Protein AF-A0A8J2PAQ2-F1 (afdb_monomer)

Radius of gyration: 26.0 Å; Cα contacts (8 Å, |Δi|>4): 24; chains: 1; bounding box: 50×31×92 Å

Structure (mmCIF, N/CA/C/O backbone):
data_AF-A0A8J2PAQ2-F1
#
_entry.id   AF-A0A8J2PAQ2-F1
#
loop_
_atom_site.group_PDB
_atom_site.id
_atom_site.type_symbol
_atom_site.label_atom_id
_atom_site.label_alt_id
_atom_site.label_comp_id
_atom_site.label_asym_id
_atom_site.label_entity_id
_atom_site.label_seq_id
_atom_site.pdbx_PDB_ins_code
_atom_site.Cartn_x
_atom_site.Cartn_y
_atom_site.Cartn_z
_atom_site.occupancy
_atom_site.B_iso_or_equiv
_atom_site.auth_seq_id
_atom_site.auth_comp_id
_atom_site.auth_asym_id
_atom_site.auth_atom_id
_atom_site.pdbx_PDB_model_num
ATOM 1 N N . MET A 1 1 ? -7.522 12.247 71.417 1.00 37.88 1 MET A N 1
ATOM 2 C CA . MET A 1 1 ? -6.936 12.864 70.200 1.00 37.88 1 MET A CA 1
ATOM 3 C C . MET A 1 1 ? -7.407 12.032 69.008 1.00 37.88 1 MET A C 1
ATOM 5 O O . MET A 1 1 ? -7.083 10.860 68.995 1.00 37.88 1 MET A O 1
ATOM 9 N N . ARG A 1 2 ? -8.407 12.426 68.189 1.00 36.56 2 ARG A N 1
ATOM 10 C CA . ARG A 1 2 ? -8.340 13.355 67.020 1.00 36.56 2 ARG A CA 1
ATOM 11 C C . ARG A 1 2 ? -7.020 13.155 66.245 1.00 36.56 2 ARG A C 1
ATOM 13 O O . ARG A 1 2 ? -5.995 13.418 66.848 1.00 36.56 2 ARG A O 1
ATOM 20 N N . LEU A 1 3 ? -6.927 12.714 64.984 1.00 43.69 3 LEU A N 1
ATOM 21 C CA . LEU A 1 3 ? -7.810 12.758 63.803 1.00 43.69 3 LEU A CA 1
ATOM 22 C C . LEU A 1 3 ? -7.397 11.642 62.785 1.00 43.69 3 LEU A C 1
ATOM 24 O O . LEU A 1 3 ? -6.289 11.119 62.897 1.00 43.69 3 LEU A O 1
ATOM 28 N N . PRO A 1 4 ? -8.225 11.327 61.765 1.00 51.06 4 PRO A N 1
ATOM 29 C CA . PRO A 1 4 ? -7.986 10.330 60.718 1.00 51.06 4 PRO A CA 1
ATOM 30 C C . PRO A 1 4 ? -7.357 10.947 59.452 1.00 51.06 4 PRO A C 1
ATOM 32 O O . PRO A 1 4 ? -7.765 12.025 59.013 1.00 51.06 4 PRO A O 1
ATOM 35 N N . LEU A 1 5 ? -6.416 10.253 58.805 1.00 43.28 5 LEU A N 1
ATOM 36 C CA . LEU A 1 5 ? -5.912 10.648 57.485 1.00 43.28 5 LEU A CA 1
ATOM 37 C C . LEU A 1 5 ? -6.702 9.933 56.386 1.00 43.28 5 LEU A C 1
ATOM 39 O O . LEU A 1 5 ? -6.489 8.763 56.080 1.00 43.28 5 LEU A O 1
ATOM 43 N N . LYS A 1 6 ? -7.633 10.690 55.795 1.00 45.19 6 LYS A N 1
ATOM 44 C CA . LYS A 1 6 ? -8.234 10.428 54.485 1.00 45.19 6 LYS A CA 1
ATOM 45 C C . LYS A 1 6 ? -7.123 10.144 53.467 1.00 45.19 6 LYS A C 1
ATOM 47 O O . LYS A 1 6 ? -6.436 11.069 53.049 1.00 45.19 6 LYS A O 1
ATOM 52 N N . LEU A 1 7 ? -7.014 8.901 53.000 1.00 49.28 7 LEU A N 1
ATOM 53 C CA . LEU A 1 7 ? -6.319 8.567 51.751 1.00 49.28 7 LEU A CA 1
ATOM 54 C C . LEU A 1 7 ? -7.326 8.492 50.586 1.00 49.28 7 LEU A C 1
ATOM 56 O O . LEU A 1 7 ? -7.331 7.569 49.782 1.00 49.28 7 LEU A O 1
ATOM 60 N N . GLY A 1 8 ? -8.228 9.472 50.530 1.00 48.56 8 GLY A N 1
ATOM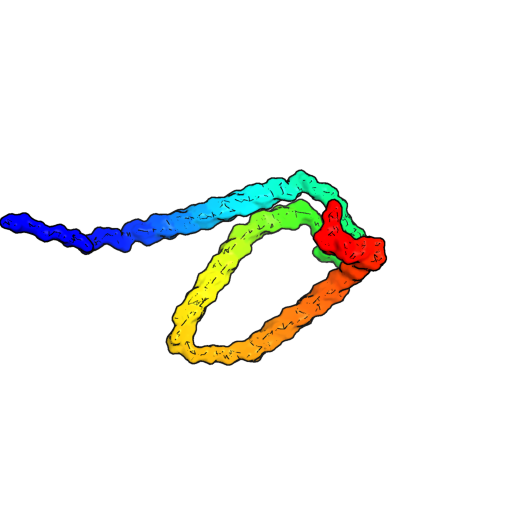 61 C CA . GLY A 1 8 ? -9.010 9.787 49.341 1.00 48.56 8 GLY A CA 1
ATOM 62 C C . GLY A 1 8 ? -8.366 10.988 48.657 1.00 48.56 8 GLY A C 1
ATOM 63 O O . GLY A 1 8 ? -8.113 11.986 49.328 1.00 48.56 8 GLY A O 1
ATOM 64 N N . ASN A 1 9 ? -8.141 10.882 47.345 1.00 45.88 9 ASN A N 1
ATOM 65 C CA . ASN A 1 9 ? -7.646 11.916 46.418 1.00 45.88 9 ASN A CA 1
ATOM 66 C C . ASN A 1 9 ? -6.127 11.969 46.184 1.00 45.88 9 ASN A C 1
ATOM 68 O O . ASN A 1 9 ? -5.462 12.945 46.519 1.00 45.88 9 ASN A O 1
ATOM 72 N N . LYS A 1 10 ? -5.584 10.977 45.466 1.00 43.84 10 LYS A N 1
ATOM 73 C CA . LYS A 1 10 ? -4.362 11.196 44.664 1.00 43.84 10 LYS A CA 1
ATOM 74 C C . LYS A 1 10 ? -4.334 10.437 43.328 1.00 43.84 10 LYS A C 1
ATOM 76 O O . LYS A 1 10 ? -3.275 10.039 42.864 1.00 43.84 10 LYS A O 1
ATOM 81 N N . LEU A 1 11 ? -5.498 10.265 42.693 1.00 48.91 11 LEU A N 1
ATOM 82 C CA . LEU A 1 11 ? -5.642 9.628 41.370 1.00 48.91 11 LEU A CA 1
ATOM 83 C C . LEU A 1 11 ? -6.135 10.589 40.269 1.00 48.91 11 LEU A C 1
ATOM 85 O O . LEU A 1 11 ? -6.528 10.143 39.202 1.00 48.91 11 LEU A O 1
ATOM 89 N N . HIS A 1 12 ? -6.091 11.907 40.497 1.00 44.69 12 HIS A N 1
ATOM 90 C CA . HIS A 1 12 ? -6.526 12.913 39.511 1.00 44.69 12 HIS A CA 1
ATOM 91 C C . HIS A 1 12 ? -5.362 13.695 38.858 1.00 44.69 12 HIS A C 1
ATOM 93 O O . HIS A 1 12 ? -5.591 14.623 38.094 1.00 44.69 12 HIS A O 1
ATOM 99 N N . GLY A 1 13 ? -4.103 13.342 39.160 1.00 45.28 13 GLY A N 1
ATOM 100 C CA . GLY A 1 13 ? -2.907 14.030 38.636 1.00 45.28 13 GLY A CA 1
ATOM 101 C C . GLY A 1 13 ? -2.012 13.185 37.723 1.00 45.28 13 GLY A C 1
ATOM 102 O O . GLY A 1 13 ? -1.156 13.722 37.030 1.00 45.28 13 GLY A O 1
ATOM 103 N N . THR A 1 14 ? -2.199 11.864 37.698 1.00 45.66 14 THR A N 1
ATOM 104 C CA . THR A 1 14 ? -1.292 10.927 37.012 1.00 45.66 14 THR A CA 1
ATOM 105 C C . THR A 1 14 ? -1.657 10.700 35.544 1.00 45.66 14 THR A C 1
ATOM 107 O O . THR A 1 14 ? -0.784 10.375 34.744 1.00 45.66 14 THR A O 1
ATOM 110 N N . GLY A 1 15 ? -2.921 10.926 35.164 1.00 47.44 15 GLY A N 1
ATOM 111 C CA . GLY A 1 15 ? -3.386 10.777 33.780 1.00 47.44 15 GLY A CA 1
ATOM 112 C C . GLY A 1 15 ? -2.749 11.789 32.825 1.00 47.44 15 GLY A C 1
ATOM 113 O O . GLY A 1 15 ? -2.345 11.421 31.731 1.00 47.44 15 GLY A O 1
ATOM 114 N N . HIS A 1 16 ? -2.559 13.034 33.271 1.00 50.12 16 HIS A N 1
ATOM 115 C CA . HIS A 1 16 ? -1.954 14.085 32.450 1.00 50.12 16 HIS A CA 1
ATOM 116 C C . HIS A 1 16 ? -0.444 13.856 32.235 1.00 50.12 16 HIS A C 1
ATOM 118 O O . HIS A 1 16 ? 0.089 14.129 31.171 1.00 50.12 16 HIS A O 1
ATOM 124 N N . ILE A 1 17 ? 0.275 13.279 33.201 1.00 53.44 17 ILE A N 1
ATOM 125 C CA . ILE A 1 17 ? 1.713 12.986 33.041 1.00 53.44 17 ILE A CA 1
ATOM 126 C C . ILE A 1 17 ? 1.929 11.804 32.078 1.00 53.44 17 ILE A C 1
ATOM 128 O O . ILE A 1 17 ? 2.852 11.826 31.265 1.00 53.44 17 ILE A O 1
ATOM 132 N N . LEU A 1 18 ? 1.042 10.802 32.113 1.00 48.59 18 LEU A N 1
ATOM 133 C CA . LEU A 1 18 ? 1.054 9.670 31.180 1.00 48.59 18 LEU A CA 1
ATOM 134 C C . LEU A 1 18 ? 0.725 10.093 29.741 1.00 48.59 18 LEU A C 1
ATOM 136 O O . LEU A 1 18 ? 1.389 9.630 28.815 1.00 48.59 18 LEU A O 1
ATOM 140 N N . THR A 1 19 ? -0.220 11.018 29.538 1.00 52.66 19 THR A N 1
ATOM 141 C CA . THR A 1 19 ? -0.511 11.553 28.196 1.00 52.66 19 THR A CA 1
ATOM 142 C C . THR A 1 19 ? 0.656 12.375 27.648 1.00 52.66 19 THR A C 1
ATOM 144 O O . THR A 1 19 ? 1.026 12.201 26.491 1.00 52.66 19 THR A O 1
ATOM 147 N N . TRP A 1 20 ? 1.320 13.189 28.479 1.00 38.66 20 TRP A N 1
ATOM 148 C CA . TRP A 1 20 ? 2.531 13.922 28.078 1.00 38.66 20 TRP A CA 1
ATOM 149 C C . TRP A 1 20 ? 3.725 13.002 27.790 1.00 38.66 20 TRP A C 1
ATOM 151 O O . TRP A 1 20 ? 4.540 13.304 26.917 1.00 38.66 20 TRP A O 1
ATOM 161 N N . SER A 1 21 ? 3.834 11.872 28.491 1.00 51.31 21 SER A N 1
ATOM 162 C CA . SER A 1 21 ? 4.884 10.880 28.253 1.00 51.31 21 SER A CA 1
ATOM 163 C C . SER A 1 21 ? 4.676 10.148 26.926 1.00 51.31 21 SER A C 1
ATOM 165 O O . SER A 1 21 ? 5.618 10.042 26.147 1.00 51.31 21 SER A O 1
ATOM 167 N N . LEU A 1 22 ? 3.442 9.744 26.607 1.00 52.50 22 LEU A N 1
ATOM 168 C CA . LEU A 1 22 ? 3.120 9.079 25.340 1.00 52.50 22 LEU A CA 1
ATOM 169 C C . LEU A 1 22 ? 3.256 10.019 24.132 1.00 52.50 22 LEU A C 1
ATOM 171 O O . LEU A 1 22 ? 3.799 9.609 23.106 1.00 52.50 22 LEU A O 1
ATOM 175 N N . GLN A 1 23 ? 2.858 11.290 24.263 1.00 58.00 23 GLN A N 1
ATOM 176 C CA . GLN A 1 23 ? 3.050 12.285 23.202 1.00 58.00 23 GLN A CA 1
ATOM 177 C C . GLN A 1 23 ? 4.542 12.550 22.949 1.00 58.00 23 GLN A C 1
ATOM 179 O O . GLN A 1 23 ? 4.978 12.559 21.802 1.00 58.00 23 GLN A O 1
ATOM 184 N N . ASN A 1 24 ? 5.352 12.703 24.003 1.00 55.38 24 ASN A N 1
ATOM 185 C CA . ASN A 1 24 ? 6.800 12.896 23.865 1.00 55.38 24 ASN A CA 1
ATOM 186 C C . ASN A 1 24 ? 7.518 11.650 23.333 1.00 55.38 24 ASN A C 1
ATOM 188 O O . ASN A 1 24 ? 8.457 11.782 22.548 1.00 55.38 24 ASN A O 1
ATOM 192 N N . LEU A 1 25 ? 7.072 10.446 23.702 1.00 59.50 25 LEU A N 1
ATOM 193 C CA . LEU A 1 25 ? 7.597 9.201 23.141 1.00 59.50 25 LEU A CA 1
ATOM 194 C C . LEU A 1 25 ? 7.300 9.120 21.636 1.00 59.50 25 LEU A C 1
ATOM 196 O O . LEU A 1 25 ? 8.170 8.754 20.852 1.00 59.50 25 LEU A O 1
ATOM 200 N N . PHE A 1 26 ? 6.104 9.548 21.221 1.00 61.44 26 PHE A N 1
ATOM 201 C CA . PHE A 1 26 ? 5.729 9.621 19.812 1.00 61.44 26 PHE A CA 1
ATOM 202 C C . PHE A 1 26 ? 6.550 10.672 19.051 1.00 61.44 26 PHE A C 1
ATOM 204 O O . PHE A 1 26 ? 7.131 10.356 18.017 1.00 61.44 26 PHE A O 1
ATOM 211 N N . TYR A 1 27 ? 6.698 11.888 19.591 1.00 59.00 27 TYR A N 1
ATOM 212 C CA . TYR A 1 27 ? 7.511 12.947 18.978 1.00 59.00 27 TYR A CA 1
ATOM 213 C C . TYR A 1 27 ? 9.002 12.586 18.879 1.00 59.00 27 TYR A C 1
ATOM 215 O O . TYR A 1 27 ? 9.657 12.917 17.891 1.00 59.00 27 TYR A O 1
ATOM 223 N N . THR A 1 28 ? 9.559 11.893 19.874 1.00 64.81 28 THR A N 1
ATOM 224 C CA . THR A 1 28 ? 10.971 11.467 19.867 1.00 64.81 28 THR A CA 1
ATOM 225 C C . THR A 1 28 ? 11.211 10.249 18.975 1.00 64.81 28 THR A C 1
ATOM 227 O O . THR A 1 28 ? 12.231 10.206 18.282 1.00 64.81 28 THR A O 1
ATOM 230 N N . CYS A 1 29 ? 10.261 9.310 18.910 1.00 59.28 29 CYS A N 1
ATOM 231 C CA . CYS A 1 29 ? 10.269 8.205 17.948 1.00 59.28 29 CYS A CA 1
ATOM 232 C C . CYS A 1 29 ? 10.177 8.738 16.509 1.00 59.28 29 CYS A C 1
ATOM 234 O O . CYS A 1 29 ? 11.025 8.421 15.677 1.00 59.28 29 CYS A O 1
ATOM 236 N N . PHE A 1 30 ? 9.244 9.658 16.253 1.00 63.47 30 PHE A N 1
ATOM 237 C CA . PHE A 1 30 ? 9.079 10.341 14.969 1.00 63.47 30 PHE A CA 1
ATOM 238 C C . PHE A 1 30 ? 10.350 11.092 14.532 1.00 63.47 30 PHE A C 1
ATOM 240 O O . PHE A 1 30 ? 10.816 10.966 13.397 1.00 63.47 30 PHE A O 1
ATOM 247 N N . ARG A 1 31 ? 10.984 11.820 15.460 1.00 60.59 31 ARG A N 1
ATOM 248 C CA . ARG A 1 31 ? 12.259 12.513 15.212 1.00 60.59 31 ARG A CA 1
ATOM 249 C C . ARG A 1 31 ? 13.429 11.554 14.955 1.00 60.59 31 ARG A C 1
ATOM 251 O O . ARG A 1 31 ? 14.391 11.926 14.289 1.00 60.59 31 ARG A O 1
ATOM 258 N N . SER A 1 32 ? 13.378 10.340 15.496 1.00 56.88 32 SER A N 1
ATOM 259 C CA . SER A 1 32 ? 14.420 9.326 15.294 1.00 56.88 32 SER A CA 1
ATOM 260 C C . SER A 1 32 ? 14.296 8.656 13.923 1.00 56.88 32 SER A C 1
ATOM 262 O O . SER A 1 32 ? 15.305 8.481 13.247 1.00 56.88 32 SER A O 1
ATOM 264 N N . VAL A 1 33 ? 13.067 8.383 13.471 1.00 59.81 33 VAL A N 1
ATOM 265 C CA . VAL A 1 33 ? 12.784 7.841 12.128 1.00 59.81 33 VAL A CA 1
ATOM 266 C C . VAL A 1 33 ? 13.167 8.841 11.030 1.00 59.81 33 VAL A C 1
ATOM 268 O O . VAL A 1 33 ? 13.851 8.476 10.079 1.00 59.81 33 VAL A O 1
ATOM 271 N N . THR A 1 34 ? 12.832 10.123 11.197 1.00 57.44 34 THR A N 1
ATOM 272 C CA . THR A 1 34 ? 13.213 11.182 10.238 1.00 57.44 34 THR A CA 1
ATOM 273 C C . THR A 1 34 ? 14.726 11.430 10.190 1.00 57.44 34 THR A C 1
ATOM 275 O O . THR A 1 34 ? 15.287 11.660 9.121 1.00 57.44 34 THR A O 1
ATOM 278 N N . LYS A 1 35 ? 15.437 11.309 11.322 1.00 53.34 35 LYS A N 1
ATOM 279 C CA . LYS A 1 35 ? 16.912 11.347 11.337 1.00 53.34 35 LYS A CA 1
ATOM 280 C C . LYS A 1 35 ? 17.551 10.160 10.606 1.00 53.34 35 LYS A C 1
ATOM 282 O O . LYS A 1 35 ? 18.601 10.339 9.991 1.00 53.34 35 LYS A O 1
ATOM 287 N N . MET A 1 36 ? 16.940 8.975 10.667 1.00 43.94 36 MET A N 1
ATOM 288 C CA . MET A 1 36 ? 17.408 7.805 9.913 1.00 43.94 36 MET A CA 1
ATOM 289 C C . MET A 1 36 ? 17.188 7.989 8.406 1.00 43.94 36 MET A C 1
ATOM 291 O O . MET A 1 36 ? 18.129 7.766 7.648 1.00 43.94 36 MET A O 1
ATOM 295 N N . ALA A 1 37 ? 16.023 8.499 7.986 1.00 49.97 37 ALA A N 1
ATOM 296 C CA . ALA A 1 37 ? 15.727 8.804 6.581 1.00 49.97 37 ALA A CA 1
ATOM 297 C C . ALA A 1 37 ? 16.719 9.816 5.974 1.00 49.97 37 ALA A C 1
ATOM 299 O O . ALA A 1 37 ? 17.253 9.597 4.889 1.00 49.97 37 ALA A O 1
ATOM 300 N N . ASN A 1 38 ? 17.079 10.864 6.721 1.00 51.72 38 ASN A N 1
ATOM 301 C CA . ASN A 1 38 ? 18.025 11.883 6.252 1.00 51.72 38 ASN A CA 1
ATOM 302 C C . ASN A 1 38 ? 19.478 11.366 6.100 1.00 51.72 38 ASN A C 1
ATOM 304 O O . ASN A 1 38 ? 20.289 11.981 5.410 1.00 51.72 38 ASN A O 1
ATOM 308 N N . THR A 1 39 ? 19.828 10.241 6.740 1.00 45.78 39 THR A N 1
ATOM 309 C CA . THR A 1 39 ? 21.200 9.692 6.719 1.00 45.78 39 THR A CA 1
ATOM 310 C C . THR A 1 39 ? 21.386 8.610 5.649 1.00 45.78 39 THR A C 1
ATOM 312 O O . THR A 1 39 ? 22.499 8.411 5.177 1.00 45.78 39 THR A O 1
ATOM 315 N N . THR A 1 40 ? 20.320 7.936 5.205 1.00 45.97 40 THR A N 1
ATOM 316 C CA . THR A 1 40 ? 20.416 6.888 4.170 1.00 45.97 40 THR A CA 1
ATOM 317 C C . THR A 1 40 ? 20.231 7.400 2.743 1.00 45.97 40 THR A C 1
ATOM 319 O O . THR A 1 40 ? 20.540 6.682 1.798 1.00 45.97 40 THR A O 1
ATOM 322 N N . VAL A 1 41 ? 19.740 8.629 2.560 1.00 51.25 41 VAL A N 1
ATOM 323 C CA . VAL A 1 41 ? 19.366 9.149 1.232 1.00 51.25 41 VAL A CA 1
ATOM 324 C C . VAL A 1 41 ? 20.479 9.965 0.551 1.00 51.25 41 VAL A C 1
ATOM 326 O O . VAL A 1 41 ? 20.371 10.303 -0.625 1.00 51.25 41 VAL A O 1
ATOM 329 N N . THR A 1 42 ? 21.599 10.243 1.224 1.00 42.91 42 THR A N 1
ATOM 330 C CA . THR A 1 42 ? 22.638 11.140 0.680 1.00 42.91 42 THR A CA 1
ATOM 331 C C . THR A 1 42 ? 23.810 10.476 -0.053 1.00 42.91 42 THR A C 1
ATOM 333 O O . THR A 1 42 ? 24.718 11.202 -0.452 1.00 42.91 42 THR A O 1
ATOM 336 N N . SER A 1 43 ? 23.842 9.161 -0.316 1.00 41.69 43 SER A N 1
ATOM 337 C CA . SER A 1 43 ? 25.038 8.601 -0.987 1.00 41.69 43 SER A CA 1
ATOM 338 C C . SER A 1 43 ? 24.914 7.277 -1.742 1.00 41.69 43 SER A C 1
ATOM 340 O O . SER A 1 43 ? 25.901 6.549 -1.847 1.00 41.69 43 SER A O 1
ATOM 342 N N . VAL A 1 44 ? 23.776 6.972 -2.362 1.00 44.12 44 VAL A N 1
ATOM 343 C CA . VAL A 1 44 ? 23.760 5.894 -3.361 1.00 44.12 44 VAL A CA 1
ATOM 344 C C . VAL A 1 44 ? 23.454 6.496 -4.726 1.00 44.12 44 VAL A C 1
ATOM 346 O O . VAL A 1 44 ? 22.333 6.895 -5.026 1.00 44.12 44 VAL A O 1
ATOM 349 N N . ASN A 1 45 ? 24.499 6.616 -5.545 1.00 42.78 45 ASN A N 1
ATOM 350 C CA . ASN A 1 45 ? 24.386 6.916 -6.967 1.00 42.78 45 ASN A CA 1
ATOM 351 C C . ASN A 1 45 ? 23.884 5.649 -7.669 1.00 42.78 45 ASN A C 1
ATOM 353 O O . ASN A 1 45 ? 24.662 4.893 -8.246 1.00 42.78 45 ASN A O 1
ATOM 357 N N . TYR A 1 46 ? 22.588 5.372 -7.548 1.00 47.69 46 TYR A N 1
ATOM 358 C CA . TYR A 1 46 ? 21.929 4.471 -8.480 1.00 47.69 46 TYR A CA 1
ATOM 359 C C . TYR A 1 46 ? 21.666 5.286 -9.748 1.00 47.69 46 TYR A C 1
ATOM 361 O O . TYR A 1 46 ? 20.897 6.253 -9.678 1.00 47.69 46 TYR A O 1
ATOM 369 N N . PRO A 1 47 ? 22.232 4.930 -10.918 1.00 46.66 47 PRO A N 1
ATOM 370 C CA . PRO A 1 47 ? 21.568 5.322 -12.143 1.00 46.66 47 PRO A CA 1
ATOM 371 C C . PRO A 1 47 ? 20.164 4.727 -12.039 1.00 46.66 47 PRO A C 1
ATOM 373 O O . PRO A 1 47 ? 20.019 3.527 -11.800 1.00 46.66 47 PRO A O 1
ATOM 376 N N . PHE A 1 48 ? 19.135 5.564 -12.143 1.00 53.00 48 PHE A N 1
ATOM 377 C CA . PHE A 1 48 ? 17.782 5.091 -12.392 1.00 53.00 48 PHE A CA 1
ATOM 378 C C . PHE A 1 48 ? 17.884 4.149 -13.591 1.00 53.00 48 PHE A C 1
ATOM 380 O O . PHE A 1 48 ? 18.190 4.587 -14.703 1.00 53.00 48 PHE A O 1
ATOM 387 N N . VAL A 1 49 ? 17.793 2.842 -13.335 1.00 54.38 49 VAL A N 1
ATOM 388 C CA . VAL A 1 49 ? 17.962 1.826 -14.365 1.00 54.38 49 VAL A CA 1
ATOM 389 C C . VAL A 1 49 ? 16.730 1.968 -15.236 1.00 54.38 49 VAL A C 1
ATOM 391 O O . VAL A 1 49 ? 15.673 1.438 -14.907 1.00 54.38 49 VAL A O 1
ATOM 394 N N . VAL A 1 50 ? 16.840 2.752 -16.310 1.00 55.94 50 VAL A N 1
ATOM 395 C CA . VAL A 1 50 ? 15.847 2.752 -17.377 1.00 55.94 50 VAL A CA 1
ATOM 396 C C . VAL A 1 50 ? 15.732 1.297 -17.784 1.00 55.94 50 VAL A C 1
ATOM 398 O O . VAL A 1 50 ? 16.714 0.693 -18.227 1.00 55.94 50 VAL A O 1
ATOM 401 N N . SER A 1 51 ? 14.575 0.707 -17.497 1.00 59.59 51 SER A N 1
ATOM 402 C CA . SER A 1 51 ? 14.368 -0.699 -17.768 1.00 59.59 51 SER A CA 1
ATOM 403 C C . SER A 1 51 ? 14.686 -0.979 -19.235 1.00 59.59 51 SER A C 1
ATOM 405 O O . SER A 1 51 ? 14.272 -0.256 -20.142 1.00 59.59 51 SER A O 1
ATOM 407 N N . LYS A 1 52 ? 15.423 -2.065 -19.454 1.00 65.50 52 LYS A N 1
ATOM 408 C CA . LYS A 1 52 ? 15.692 -2.597 -20.788 1.00 65.50 52 LYS A CA 1
ATOM 409 C C . LYS A 1 52 ? 14.474 -3.346 -21.359 1.00 65.50 52 LYS A C 1
ATOM 411 O O . LYS A 1 52 ? 14.419 -3.557 -22.566 1.00 65.50 52 LYS A O 1
ATOM 416 N N . TYR A 1 53 ? 13.530 -3.767 -20.512 1.00 68.56 5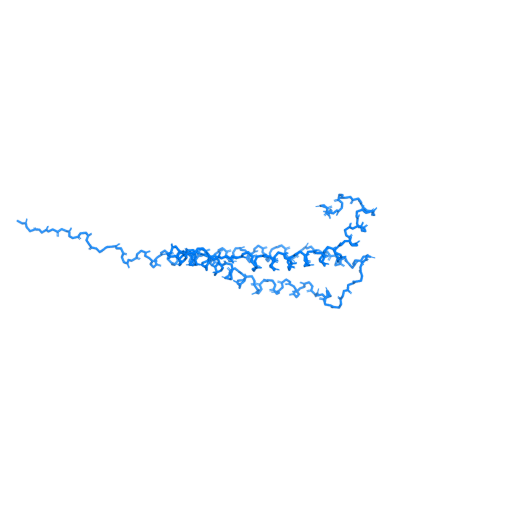3 TYR A N 1
ATOM 417 C CA . TYR A 1 53 ? 12.468 -4.729 -20.839 1.00 68.56 53 TYR A CA 1
ATOM 418 C C . TYR A 1 53 ? 11.063 -4.123 -20.897 1.00 68.56 53 TYR A C 1
ATOM 420 O O . TYR A 1 53 ? 10.192 -4.690 -21.556 1.00 68.56 53 TYR A O 1
ATOM 428 N N . THR A 1 54 ? 10.836 -2.969 -20.269 1.00 69.88 54 THR A N 1
ATOM 429 C CA . THR A 1 54 ? 9.560 -2.250 -20.310 1.00 69.88 54 THR A CA 1
ATOM 430 C C . THR A 1 54 ? 9.783 -0.794 -20.679 1.00 69.88 54 THR A C 1
ATOM 432 O O . THR A 1 54 ? 10.699 -0.137 -20.189 1.00 69.88 54 THR A O 1
ATOM 435 N N . THR A 1 55 ? 8.887 -0.248 -21.493 1.00 73.12 55 THR A N 1
ATOM 436 C CA . THR A 1 55 ? 8.769 1.203 -21.622 1.00 73.12 55 THR A CA 1
ATOM 437 C C . THR A 1 55 ? 8.182 1.758 -20.330 1.00 73.12 55 THR A C 1
ATOM 439 O O . THR A 1 55 ? 7.205 1.202 -19.818 1.00 73.12 55 THR A O 1
ATOM 442 N N . ALA A 1 56 ? 8.779 2.825 -19.801 1.00 72.06 56 ALA A N 1
ATOM 443 C CA . ALA A 1 56 ? 8.193 3.568 -18.696 1.00 72.06 56 ALA A CA 1
ATOM 444 C C . ALA A 1 56 ? 6.948 4.312 -19.192 1.00 72.06 56 ALA A C 1
ATOM 446 O O . ALA A 1 56 ? 6.956 4.863 -20.295 1.00 72.06 56 ALA A O 1
ATOM 447 N N . PHE A 1 57 ? 5.881 4.322 -18.398 1.00 74.69 57 PHE A N 1
ATOM 448 C CA . PHE A 1 57 ? 4.759 5.221 -18.663 1.00 74.69 57 PHE A CA 1
ATOM 449 C C . PHE A 1 57 ? 5.128 6.655 -18.270 1.00 74.69 57 PHE A C 1
ATOM 451 O O . PHE A 1 57 ? 5.945 6.865 -17.377 1.00 74.69 57 PHE A O 1
ATOM 458 N N . ASP A 1 58 ? 4.471 7.650 -18.865 1.00 74.31 58 ASP A N 1
ATOM 459 C CA . ASP A 1 5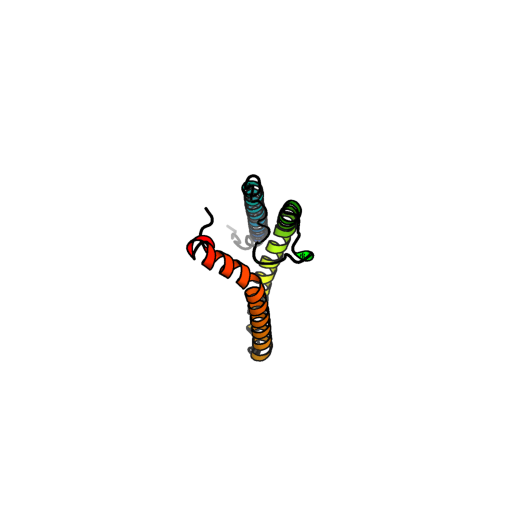8 ? 4.757 9.066 -18.579 1.00 74.31 58 ASP A CA 1
ATOM 460 C C . ASP A 1 58 ? 4.580 9.431 -17.093 1.00 74.31 58 ASP A C 1
ATOM 462 O O . ASP A 1 58 ? 5.264 10.308 -16.577 1.00 74.31 58 ASP A O 1
ATOM 466 N N . PHE A 1 59 ? 3.701 8.725 -16.373 1.00 76.69 59 PHE A N 1
ATOM 467 C CA . PHE A 1 59 ? 3.502 8.910 -14.931 1.00 76.69 59 PHE A CA 1
ATOM 468 C C . PHE A 1 59 ? 4.563 8.217 -14.056 1.00 76.69 59 PHE A C 1
ATOM 470 O O . PHE A 1 59 ? 4.619 8.475 -12.857 1.00 76.69 59 PHE A O 1
ATOM 477 N N . GLU A 1 60 ? 5.371 7.314 -14.619 1.00 68.00 60 GLU A N 1
ATOM 478 C CA . GLU A 1 60 ? 6.450 6.614 -13.907 1.00 68.00 60 GLU A CA 1
ATOM 479 C C . GLU A 1 60 ? 7.752 7.432 -13.899 1.00 68.00 60 GLU A C 1
ATOM 481 O O . GLU A 1 60 ? 8.640 7.171 -13.086 1.00 68.00 60 GLU A O 1
ATOM 486 N N . VAL A 1 61 ? 7.867 8.441 -14.771 1.00 71.81 61 VAL A N 1
ATOM 487 C CA . VAL A 1 61 ? 9.013 9.356 -14.823 1.00 71.81 61 VAL A CA 1
ATOM 488 C C . VAL A 1 61 ? 8.870 10.392 -13.709 1.00 71.81 61 VAL A C 1
ATOM 490 O O . VAL A 1 61 ? 8.318 11.473 -13.896 1.00 71.81 61 VAL A O 1
ATOM 493 N N . ILE A 1 62 ? 9.338 10.031 -12.517 1.00 72.62 62 ILE A N 1
ATOM 494 C CA . ILE A 1 62 ? 9.299 10.890 -11.333 1.00 72.62 62 ILE A CA 1
ATOM 495 C C . ILE A 1 62 ? 10.729 11.158 -10.866 1.00 72.62 62 ILE A C 1
ATOM 497 O O . ILE A 1 62 ? 11.526 10.234 -10.697 1.00 72.62 62 ILE A O 1
ATOM 501 N N . ASP A 1 63 ? 11.043 12.427 -10.607 1.00 80.50 63 ASP A N 1
ATOM 502 C CA . ASP A 1 63 ? 12.346 12.827 -10.090 1.00 80.50 63 ASP A CA 1
ATOM 503 C C . ASP A 1 63 ? 12.591 12.252 -8.689 1.00 80.50 63 ASP A C 1
ATOM 505 O O . ASP A 1 63 ? 11.835 12.484 -7.743 1.00 80.50 63 ASP A O 1
ATOM 509 N N . LEU A 1 64 ? 13.712 11.553 -8.515 1.00 74.94 64 LEU A N 1
ATOM 510 C CA . LEU A 1 64 ? 14.118 11.007 -7.221 1.00 74.94 64 LEU A CA 1
ATOM 511 C C . LEU A 1 64 ? 14.136 12.042 -6.069 1.00 74.94 64 LEU A C 1
ATOM 513 O O . LEU A 1 64 ? 13.596 11.730 -5.004 1.00 74.94 64 LEU A O 1
ATOM 517 N N . PRO A 1 65 ? 14.678 13.272 -6.226 1.00 76.56 65 PRO A N 1
ATOM 518 C CA . PRO A 1 65 ? 14.622 14.270 -5.153 1.00 76.56 65 PRO A CA 1
ATOM 519 C C . PRO A 1 65 ? 13.187 14.686 -4.800 1.00 76.56 65 PRO A C 1
ATOM 521 O O . PRO A 1 65 ? 12.910 15.010 -3.645 1.00 76.56 65 PRO A O 1
ATOM 524 N N . TYR A 1 66 ? 12.262 14.641 -5.763 1.00 79.75 66 TYR A N 1
ATOM 525 C CA . TYR A 1 66 ? 10.848 14.907 -5.517 1.00 79.75 66 TYR A CA 1
ATOM 526 C C . TYR A 1 66 ? 10.206 13.792 -4.680 1.00 79.75 66 TYR A C 1
ATOM 528 O O . TYR A 1 66 ? 9.469 14.093 -3.737 1.00 79.75 66 TYR A O 1
ATOM 536 N N . ILE A 1 67 ? 10.533 12.523 -4.955 1.00 78.50 67 ILE A N 1
ATOM 537 C CA . ILE A 1 67 ? 10.033 11.373 -4.181 1.00 78.50 67 ILE A CA 1
ATOM 538 C C . ILE A 1 67 ? 10.495 11.478 -2.732 1.00 78.50 67 ILE A C 1
ATOM 540 O O . ILE A 1 67 ? 9.662 11.470 -1.832 1.00 78.50 67 ILE A O 1
ATOM 544 N N . VAL A 1 68 ? 11.803 11.630 -2.509 1.00 78.75 68 VAL A N 1
ATOM 545 C CA . VAL A 1 68 ? 12.396 11.712 -1.163 1.00 78.75 68 VAL A CA 1
ATOM 546 C C . VAL A 1 68 ? 11.745 12.822 -0.351 1.00 78.75 68 VAL A C 1
ATOM 548 O O . VAL A 1 68 ? 11.262 12.584 0.755 1.00 78.75 68 VAL A O 1
ATOM 551 N N . LYS A 1 69 ? 11.658 14.019 -0.939 1.00 82.00 69 LYS A N 1
ATOM 552 C CA . LYS A 1 69 ? 11.029 15.167 -0.291 1.00 82.00 69 LY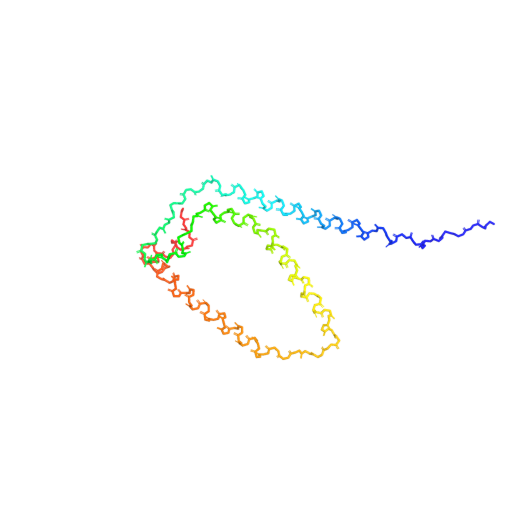S A CA 1
ATOM 553 C C . LYS A 1 69 ? 9.572 14.869 0.078 1.00 82.00 69 LYS A C 1
ATOM 555 O O . LYS A 1 69 ? 9.143 15.150 1.193 1.00 82.00 69 LYS A O 1
ATOM 560 N N . THR A 1 70 ? 8.816 14.280 -0.848 1.00 81.38 70 THR A N 1
ATOM 561 C CA . THR A 1 70 ? 7.408 13.929 -0.620 1.00 81.38 70 THR A CA 1
ATOM 562 C C . THR A 1 70 ? 7.253 12.872 0.474 1.00 81.38 70 THR A C 1
ATOM 564 O O . THR A 1 70 ? 6.334 12.970 1.285 1.00 81.38 70 THR A O 1
ATOM 567 N N . MET A 1 71 ? 8.143 11.877 0.532 1.00 80.25 71 MET A N 1
ATOM 568 C CA . MET A 1 71 ? 8.107 10.846 1.571 1.00 80.25 71 MET A CA 1
ATOM 569 C C . MET A 1 71 ? 8.368 11.440 2.957 1.00 80.25 71 MET A C 1
ATOM 571 O O . MET A 1 71 ? 7.623 11.135 3.890 1.00 80.25 71 MET A O 1
ATOM 575 N N . ASP A 1 72 ? 9.355 12.326 3.093 1.00 83.56 72 ASP A N 1
ATOM 576 C CA . ASP A 1 72 ? 9.658 12.988 4.367 1.00 83.56 72 ASP A CA 1
ATOM 577 C C . ASP A 1 72 ? 8.493 13.870 4.843 1.00 83.56 72 ASP A C 1
ATOM 579 O O . ASP A 1 72 ? 8.078 13.783 6.004 1.00 83.56 72 ASP A O 1
ATOM 583 N N . ASP A 1 73 ? 7.901 14.645 3.930 1.00 85.62 73 ASP A N 1
ATOM 584 C CA . ASP A 1 73 ? 6.757 15.519 4.218 1.00 85.62 73 ASP A CA 1
ATOM 585 C C . ASP A 1 73 ? 5.501 14.708 4.620 1.00 85.62 73 ASP A C 1
ATOM 587 O O . ASP A 1 73 ? 4.702 15.142 5.459 1.00 85.62 73 ASP A O 1
ATOM 591 N N . LEU A 1 74 ? 5.323 13.505 4.057 1.00 86.88 74 LEU A N 1
ATOM 592 C CA . LEU A 1 74 ? 4.142 12.656 4.264 1.00 86.88 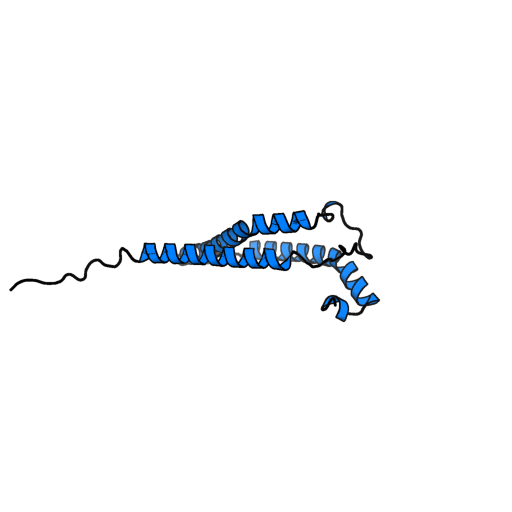74 LEU A CA 1
ATOM 593 C C . LEU A 1 74 ? 4.273 11.678 5.447 1.00 86.88 74 LEU A C 1
ATOM 595 O O . LEU A 1 74 ? 3.264 11.270 6.029 1.00 86.88 74 LEU A O 1
ATOM 599 N N . THR A 1 75 ? 5.495 11.331 5.855 1.00 86.25 75 THR A N 1
ATOM 600 C CA . THR A 1 75 ? 5.778 10.410 6.974 1.00 86.25 75 THR A CA 1
ATOM 601 C C . THR A 1 75 ? 4.990 10.711 8.266 1.00 86.25 75 THR A C 1
ATOM 603 O O . THR A 1 75 ? 4.410 9.772 8.823 1.00 86.25 75 THR A O 1
ATOM 606 N N . PRO A 1 76 ? 4.891 11.963 8.771 1.00 86.12 76 PRO A N 1
ATOM 607 C CA . PRO A 1 76 ? 4.110 12.240 9.986 1.00 86.12 76 PRO A CA 1
ATOM 608 C C . PRO A 1 76 ? 2.628 11.919 9.820 1.00 86.12 76 PRO A C 1
ATOM 610 O O . PRO A 1 76 ? 1.998 11.386 10.735 1.00 86.12 76 PRO A O 1
ATOM 613 N N . TRP A 1 77 ? 2.078 12.221 8.646 1.00 87.25 77 TRP A N 1
ATOM 614 C CA . TRP A 1 77 ? 0.675 11.986 8.336 1.00 87.25 77 TRP A CA 1
ATOM 615 C C . TRP A 1 77 ? 0.365 10.493 8.249 1.00 87.25 77 TRP A C 1
ATOM 617 O O . TRP A 1 77 ? -0.629 10.051 8.821 1.00 87.25 77 TRP A O 1
ATOM 627 N N . ILE A 1 78 ? 1.240 9.700 7.621 1.00 88.00 78 ILE A N 1
ATOM 628 C CA . ILE A 1 78 ? 1.093 8.237 7.555 1.00 88.00 78 ILE A CA 1
ATOM 629 C C . ILE A 1 78 ? 1.088 7.638 8.963 1.00 88.00 78 ILE A C 1
ATOM 631 O O . ILE A 1 78 ? 0.216 6.836 9.293 1.00 88.00 78 ILE A O 1
ATOM 635 N N . LEU A 1 79 ? 2.018 8.057 9.824 1.00 88.06 79 LEU A N 1
ATOM 636 C CA . LEU A 1 79 ? 2.084 7.557 11.199 1.00 88.06 79 LEU A CA 1
ATOM 637 C C . LEU A 1 79 ? 0.848 7.943 12.017 1.00 88.06 79 LEU A C 1
ATOM 639 O O . LEU A 1 79 ? 0.328 7.114 12.767 1.00 88.06 79 LEU A O 1
ATOM 643 N N . ALA A 1 80 ? 0.337 9.163 11.841 1.00 86.62 80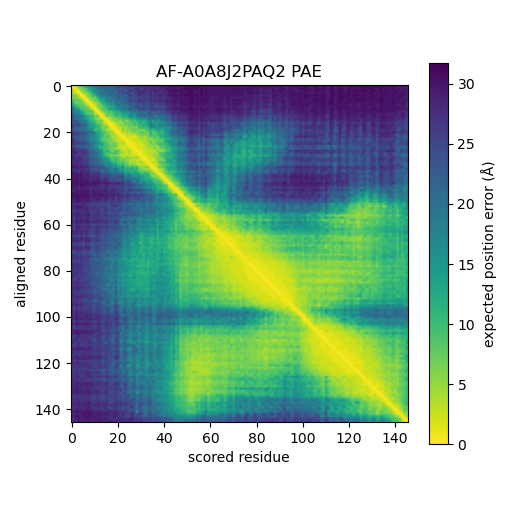 ALA A N 1
ATOM 644 C CA . ALA A 1 80 ? -0.914 9.582 12.461 1.00 86.62 80 ALA A CA 1
ATOM 645 C C . ALA A 1 80 ? -2.100 8.722 11.985 1.00 86.62 80 ALA A C 1
ATOM 647 O O . ALA A 1 80 ? -2.882 8.253 12.812 1.00 86.62 80 ALA A O 1
ATOM 648 N N . LEU A 1 81 ? -2.203 8.446 10.681 1.00 90.31 81 LEU A N 1
ATOM 649 C CA . LEU A 1 81 ? -3.248 7.582 10.121 1.00 90.31 81 LEU A CA 1
ATOM 650 C C . LEU A 1 81 ? -3.158 6.144 10.650 1.00 90.31 81 LEU A C 1
ATOM 652 O O . LEU A 1 81 ? -4.187 5.565 10.994 1.00 90.31 81 LEU A O 1
ATOM 656 N N . CYS A 1 82 ? -1.953 5.586 10.794 1.00 90.88 82 CYS A N 1
ATOM 657 C CA . CYS A 1 82 ? -1.749 4.265 11.397 1.00 90.88 82 CYS A CA 1
ATOM 658 C C . CYS A 1 82 ? -2.244 4.212 12.850 1.00 90.88 82 CYS A C 1
ATOM 660 O O . CYS A 1 82 ? -2.925 3.261 13.239 1.00 90.88 82 CYS A O 1
ATOM 662 N N . LEU A 1 83 ? -1.946 5.239 13.652 1.00 89.88 83 LEU A N 1
ATOM 663 C CA . LEU A 1 83 ? -2.442 5.319 15.028 1.00 89.88 83 LEU A CA 1
ATOM 664 C C . LEU A 1 83 ? -3.966 5.447 15.083 1.00 89.88 83 LEU A C 1
ATOM 666 O O . LEU A 1 83 ? -4.608 4.759 15.877 1.00 89.88 83 LEU A O 1
ATOM 670 N N . VAL A 1 84 ? -4.549 6.287 14.224 1.00 93.94 84 VAL A N 1
ATOM 671 C CA . VAL A 1 84 ? -6.007 6.440 14.116 1.00 93.94 84 VAL A CA 1
ATOM 672 C C . VAL A 1 84 ? -6.660 5.122 13.701 1.00 93.94 84 VAL A C 1
ATOM 674 O O . VAL A 1 84 ? -7.665 4.734 14.293 1.00 93.94 84 VAL A O 1
ATOM 677 N N . TYR A 1 85 ? -6.072 4.391 12.753 1.00 91.06 85 TYR A N 1
ATOM 678 C CA . TYR A 1 85 ? -6.550 3.076 12.332 1.00 91.06 85 TYR A CA 1
ATOM 679 C C . TYR A 1 85 ? -6.578 2.086 13.504 1.00 91.06 85 TYR A C 1
ATOM 681 O O . TYR A 1 85 ? -7.623 1.496 13.786 1.00 91.06 85 TYR A O 1
ATOM 689 N N . ILE A 1 86 ? -5.483 1.970 14.261 1.00 93.00 86 ILE A N 1
ATOM 690 C CA . ILE A 1 86 ? -5.410 1.086 15.435 1.00 93.00 86 ILE A CA 1
ATOM 691 C C . ILE A 1 86 ? -6.438 1.498 16.500 1.00 93.00 86 ILE A C 1
ATOM 693 O O . ILE A 1 86 ? -7.178 0.652 17.007 1.00 93.00 86 ILE A O 1
ATOM 697 N N . ALA A 1 87 ? -6.535 2.794 16.812 1.00 92.44 87 ALA A N 1
ATOM 698 C CA . ALA A 1 87 ? -7.512 3.307 17.771 1.00 92.44 87 ALA A CA 1
ATOM 699 C C . ALA A 1 87 ? -8.956 3.018 17.327 1.00 92.44 87 ALA A C 1
ATOM 701 O O . ALA A 1 87 ? -9.784 2.608 18.143 1.00 92.44 87 ALA A O 1
ATOM 702 N N . SER A 1 88 ? -9.244 3.164 16.029 1.00 91.88 88 SER A N 1
ATOM 703 C CA . SER A 1 88 ? -10.558 2.872 15.456 1.00 91.88 88 SER A CA 1
ATOM 704 C C . SER A 1 88 ? -10.929 1.394 15.587 1.00 91.88 88 SER A C 1
ATOM 706 O O . SER A 1 88 ? -12.070 1.092 15.929 1.00 91.88 88 SER A O 1
ATOM 708 N N . ILE A 1 89 ? -9.968 0.474 15.422 1.00 92.25 89 ILE A N 1
ATOM 709 C CA . ILE A 1 89 ? -10.193 -0.963 15.620 1.00 92.25 89 ILE A CA 1
ATOM 710 C C . ILE A 1 89 ? -10.591 -1.245 17.068 1.00 92.25 89 ILE A C 1
ATOM 712 O O . ILE A 1 89 ? -11.583 -1.933 17.296 1.00 92.25 89 ILE A O 1
ATOM 716 N N . PHE A 1 90 ? -9.867 -0.706 18.052 1.00 90.94 90 PHE A N 1
ATOM 717 C CA . PHE A 1 90 ? -10.194 -0.931 19.465 1.00 90.94 90 PHE A CA 1
ATOM 718 C C . PHE A 1 90 ? -11.531 -0.299 19.869 1.00 90.94 90 PHE A C 1
ATOM 720 O O . PHE A 1 90 ? -12.308 -0.918 20.600 1.00 90.94 90 PHE A O 1
ATOM 727 N N . ALA A 1 91 ? -11.828 0.902 19.365 1.00 89.50 91 ALA A N 1
ATOM 728 C CA . ALA A 1 91 ? -13.115 1.555 19.581 1.00 89.50 91 ALA A CA 1
ATOM 729 C C . ALA A 1 91 ? -14.264 0.723 18.992 1.00 89.50 91 ALA A C 1
ATOM 731 O O . ALA A 1 91 ? -15.261 0.467 19.670 1.00 89.50 91 ALA A O 1
ATOM 732 N N . LEU A 1 92 ? -14.093 0.231 17.762 1.00 87.56 92 LEU A N 1
ATOM 733 C CA . LEU A 1 92 ? -15.071 -0.617 17.091 1.00 87.56 92 LEU A CA 1
ATOM 734 C C . LEU A 1 92 ? -15.249 -1.954 17.821 1.00 87.56 92 LEU A C 1
ATOM 736 O O . LEU A 1 92 ? -16.378 -2.384 18.038 1.00 87.56 92 LEU A O 1
ATOM 740 N N . GLN A 1 93 ? -14.159 -2.584 18.268 1.00 86.44 93 GLN A N 1
ATOM 741 C CA . GLN A 1 93 ? -14.209 -3.812 19.065 1.00 86.44 93 GLN A CA 1
ATOM 742 C C . GLN A 1 93 ? -14.984 -3.621 20.369 1.00 86.44 93 GLN A C 1
ATOM 744 O O . GLN A 1 93 ? -15.790 -4.480 20.711 1.00 86.44 93 GLN A O 1
ATOM 749 N N . HIS A 1 94 ? -14.767 -2.515 21.091 1.00 86.12 94 HIS A N 1
ATOM 750 C CA . HIS A 1 94 ? -15.515 -2.215 22.314 1.00 86.12 94 HIS A CA 1
ATOM 751 C C . HIS A 1 94 ? -17.006 -2.005 22.024 1.00 86.12 94 HIS A C 1
ATOM 753 O O . HIS A 1 94 ? -17.848 -2.545 22.733 1.00 86.12 94 HIS A O 1
ATOM 759 N N . TRP A 1 95 ? -17.326 -1.292 20.944 1.00 84.38 95 TRP A N 1
ATOM 760 C CA . TRP A 1 95 ? -18.701 -1.015 20.530 1.00 84.38 95 TRP A CA 1
ATOM 761 C C . TRP A 1 95 ? -19.465 -2.249 20.027 1.00 84.38 95 TRP A C 1
ATOM 763 O O . TRP A 1 95 ? -20.685 -2.325 20.161 1.00 84.38 95 TRP A O 1
ATOM 773 N N . MET A 1 96 ? -18.766 -3.233 19.458 1.00 83.44 96 MET A N 1
ATOM 774 C CA . MET A 1 96 ? -19.377 -4.477 18.979 1.00 83.44 96 MET A CA 1
ATOM 775 C C . MET A 1 96 ? -19.598 -5.526 20.080 1.00 83.44 96 MET A C 1
ATOM 777 O O . MET A 1 96 ? -20.211 -6.548 19.792 1.00 83.44 96 MET A O 1
ATOM 781 N N . LYS A 1 97 ? -19.146 -5.302 21.326 1.00 79.81 97 LYS A N 1
ATOM 782 C CA . LYS A 1 97 ? -19.320 -6.281 22.421 1.00 79.81 97 LYS A CA 1
ATOM 783 C C . LYS A 1 97 ? -20.784 -6.566 22.751 1.00 79.81 97 LYS A C 1
ATOM 785 O O . LYS A 1 97 ? -21.112 -7.700 23.079 1.00 79.81 97 LYS A O 1
ATOM 790 N N . ASP A 1 98 ? -21.648 -5.565 22.616 1.00 78.81 98 ASP A N 1
ATOM 791 C CA . ASP A 1 98 ? -23.066 -5.665 22.973 1.00 78.81 98 ASP A CA 1
ATOM 792 C C . ASP A 1 98 ? -23.977 -5.984 21.770 1.00 78.81 98 ASP A C 1
ATOM 794 O O . ASP A 1 98 ? -25.203 -5.934 21.888 1.00 78.81 98 ASP A O 1
ATOM 798 N N . ARG A 1 99 ? -23.414 -6.282 20.58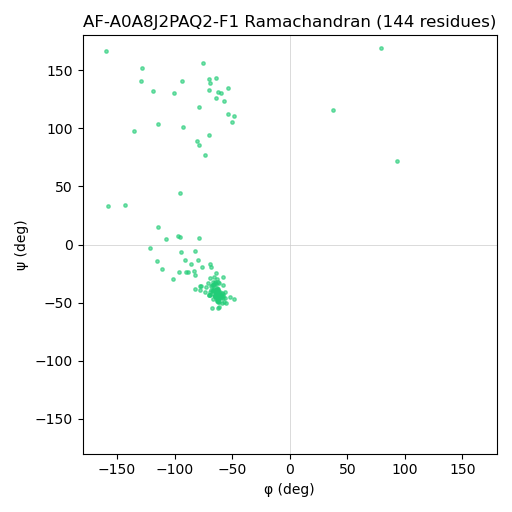4 1.00 76.94 99 ARG A N 1
ATOM 799 C CA . ARG A 1 99 ? -24.181 -6.477 19.336 1.00 76.94 99 ARG A CA 1
ATOM 800 C C . ARG A 1 99 ? -23.847 -7.791 18.630 1.00 76.94 99 ARG A C 1
ATOM 802 O O . ARG A 1 99 ? -22.743 -8.311 18.728 1.00 76.94 99 ARG A O 1
ATOM 809 N N . ALA A 1 100 ? -24.822 -8.323 17.891 1.00 73.44 100 ALA A N 1
ATOM 810 C CA . ALA A 1 100 ? -24.642 -9.525 17.080 1.00 73.44 100 ALA A CA 1
ATOM 811 C C . ALA A 1 100 ? -23.614 -9.292 15.958 1.00 73.44 100 ALA A C 1
ATOM 813 O O . ALA A 1 100 ? -23.557 -8.209 15.372 1.00 73.44 100 ALA A O 1
ATOM 814 N N . ALA A 1 101 ? -22.813 -10.319 15.658 1.00 76.12 101 ALA A N 1
ATOM 815 C CA . ALA A 1 101 ? -21.790 -10.257 14.622 1.00 76.12 101 ALA A CA 1
ATOM 816 C C . ALA A 1 101 ? -22.409 -9.939 13.252 1.00 76.12 101 ALA A C 1
ATOM 818 O O . ALA A 1 101 ? -23.367 -10.582 12.822 1.00 76.12 101 ALA A O 1
ATOM 819 N N . TYR A 1 102 ? -21.844 -8.954 12.556 1.00 77.94 102 TYR A N 1
ATOM 820 C CA . TYR A 1 102 ? -22.245 -8.637 11.191 1.00 77.94 102 TYR A CA 1
ATOM 821 C C . TYR A 1 102 ? -21.802 -9.750 10.229 1.00 77.94 102 TYR A C 1
ATOM 823 O O . TYR A 1 102 ? -20.699 -10.287 10.347 1.00 77.94 102 TYR A O 1
ATOM 831 N N . ASP A 1 103 ? -22.635 -10.065 9.236 1.00 78.19 103 ASP A N 1
ATOM 832 C CA . ASP A 1 103 ? -22.237 -10.944 8.135 1.00 78.19 103 ASP A CA 1
ATOM 833 C C . ASP A 1 103 ? -21.417 -10.154 7.103 1.00 78.19 103 ASP A C 1
ATOM 835 O O . ASP A 1 103 ? -21.945 -9.571 6.152 1.00 78.19 103 ASP A O 1
ATOM 839 N N . LEU A 1 104 ? -20.096 -10.113 7.308 1.00 82.31 104 LEU A N 1
ATOM 840 C CA . LEU A 1 104 ? -19.157 -9.439 6.406 1.00 82.31 104 LEU A CA 1
ATOM 841 C C . LEU A 1 104 ? -18.825 -10.261 5.152 1.00 82.31 104 LEU A C 1
ATOM 843 O O . LEU A 1 104 ? -17.989 -9.829 4.363 1.00 82.31 104 LEU A O 1
ATOM 847 N N . ARG A 1 105 ? -19.448 -11.420 4.902 1.00 82.56 105 ARG A N 1
ATOM 848 C CA . ARG A 1 105 ? -19.053 -12.285 3.773 1.00 82.56 105 ARG A CA 1
ATOM 849 C C . ARG A 1 105 ? -19.103 -11.567 2.426 1.00 82.56 105 ARG A C 1
ATOM 851 O O . ARG A 1 105 ? -18.149 -11.643 1.661 1.00 82.56 105 ARG A O 1
ATOM 858 N N . LYS A 1 106 ? -20.178 -10.823 2.150 1.00 84.56 106 LYS A N 1
ATOM 859 C CA . LYS A 1 106 ? -20.343 -10.079 0.887 1.00 84.56 106 LYS A CA 1
ATOM 860 C C . LYS A 1 106 ? -19.266 -8.999 0.678 1.00 84.56 106 LYS A C 1
ATOM 862 O O . LYS A 1 106 ? -18.593 -9.056 -0.350 1.00 84.56 106 LYS A O 1
ATOM 867 N N . PRO A 1 107 ? -19.043 -8.049 1.611 1.00 87.25 107 PRO A N 1
ATOM 868 C CA . PRO A 1 107 ? -17.982 -7.055 1.444 1.00 87.25 107 PRO A CA 1
ATOM 869 C C . PRO A 1 107 ? -16.583 -7.684 1.420 1.00 87.25 107 PRO A C 1
ATOM 871 O O . PRO A 1 107 ? -15.731 -7.224 0.665 1.00 87.25 107 PRO A O 1
ATOM 874 N N . LEU A 1 108 ? -16.348 -8.767 2.171 1.00 86.31 108 LEU A N 1
ATOM 875 C CA . LEU A 1 108 ? -15.054 -9.451 2.183 1.00 86.31 108 LEU A CA 1
ATOM 876 C C . LEU A 1 108 ? -14.754 -10.146 0.846 1.00 86.31 108 LEU A C 1
ATOM 878 O O . LEU A 1 108 ? -13.609 -10.144 0.402 1.00 86.31 108 LEU A O 1
ATOM 882 N N . ILE A 1 109 ? -15.766 -10.706 0.174 1.00 90.25 109 ILE A N 1
ATOM 883 C CA . ILE A 1 109 ? -15.614 -11.271 -1.177 1.00 90.25 109 ILE A CA 1
ATOM 884 C C . ILE A 1 109 ? -15.243 -10.170 -2.178 1.00 90.25 109 ILE A C 1
ATOM 886 O O . ILE A 1 109 ? -14.297 -10.343 -2.942 1.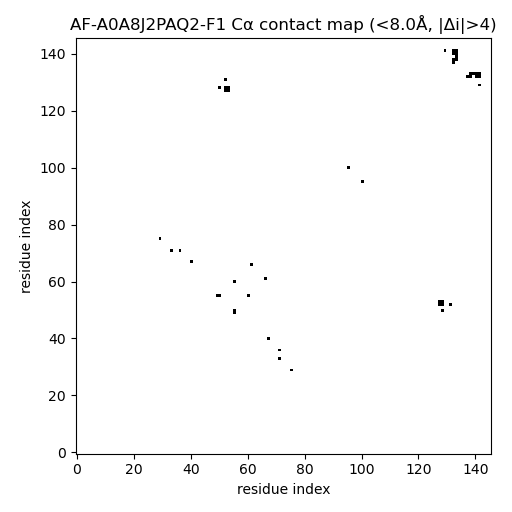00 90.25 109 ILE A O 1
ATOM 890 N N . ILE A 1 110 ? -15.935 -9.025 -2.142 1.00 94.81 110 ILE A N 1
ATOM 891 C CA . ILE A 1 110 ? -15.654 -7.884 -3.031 1.00 94.81 110 ILE A CA 1
ATOM 892 C C . ILE A 1 110 ? -14.235 -7.350 -2.800 1.00 94.81 110 ILE A C 1
ATOM 894 O O . ILE A 1 110 ? -13.506 -7.098 -3.757 1.00 94.81 110 ILE A O 1
ATOM 898 N N . TRP A 1 111 ? -13.822 -7.227 -1.536 1.00 92.75 111 TRP A N 1
ATOM 899 C CA . TRP A 1 111 ? -12.479 -6.783 -1.170 1.00 92.75 111 TRP A CA 1
ATOM 900 C C . TRP A 1 111 ? -11.393 -7.731 -1.685 1.00 92.75 111 TRP A C 1
ATOM 902 O O . TRP A 1 111 ? -10.450 -7.294 -2.342 1.00 92.75 111 TRP A O 1
ATOM 912 N N . ASN A 1 112 ? -11.549 -9.038 -1.446 1.00 93.25 112 ASN A N 1
ATOM 913 C CA . ASN A 1 112 ? -10.600 -10.040 -1.931 1.00 93.25 112 ASN A CA 1
ATOM 914 C C . ASN A 1 112 ? -10.536 -10.077 -3.461 1.00 93.25 112 ASN A C 1
ATOM 916 O O . ASN A 1 112 ? -9.453 -10.211 -4.022 1.00 93.25 112 ASN A O 1
ATOM 920 N N . PHE A 1 113 ? -11.670 -9.909 -4.142 1.00 94.88 113 PHE A N 1
ATOM 921 C CA . PHE A 1 113 ? -11.698 -9.805 -5.597 1.00 94.88 113 PHE A CA 1
ATOM 922 C C . PHE A 1 113 ? -10.940 -8.565 -6.102 1.00 94.88 113 PHE A C 1
ATOM 924 O O . PHE A 1 113 ? -10.140 -8.672 -7.029 1.00 94.88 113 PHE A O 1
ATOM 931 N N . GLY A 1 114 ? -11.128 -7.407 -5.459 1.00 95.06 114 GLY A N 1
ATOM 932 C CA . GLY A 1 114 ? -10.384 -6.185 -5.777 1.00 95.06 114 GLY A CA 1
ATOM 933 C C . GLY A 1 114 ? -8.874 -6.342 -5.578 1.00 95.06 114 GLY A C 1
ATOM 934 O O . GLY A 1 114 ? -8.095 -5.966 -6.453 1.00 95.06 114 GLY A O 1
ATOM 935 N N . LEU A 1 115 ? -8.456 -6.969 -4.473 1.00 92.56 115 LEU A N 1
ATOM 936 C CA . LEU A 1 115 ? -7.047 -7.285 -4.222 1.00 92.56 115 LEU A CA 1
ATOM 937 C C . LEU A 1 115 ? -6.474 -8.270 -5.247 1.00 92.56 115 LEU A C 1
ATOM 939 O O . LEU A 1 115 ? -5.343 -8.088 -5.693 1.00 92.56 115 LEU A O 1
ATOM 943 N N . ALA A 1 116 ? -7.244 -9.283 -5.652 1.00 93.94 116 ALA A N 1
ATOM 944 C CA . ALA A 1 116 ? -6.818 -10.238 -6.671 1.00 93.94 116 ALA A CA 1
ATOM 945 C C . ALA A 1 116 ? -6.597 -9.547 -8.023 1.00 93.94 116 ALA A C 1
ATOM 947 O O . ALA A 1 116 ? -5.563 -9.754 -8.656 1.00 93.94 116 ALA A O 1
ATOM 948 N N . LEU A 1 117 ? -7.522 -8.675 -8.435 1.00 95.38 117 LEU A N 1
ATOM 949 C CA . LEU A 1 117 ? -7.379 -7.908 -9.671 1.00 95.38 117 LEU A CA 1
ATOM 950 C C . LEU A 1 117 ? -6.154 -6.987 -9.622 1.00 95.38 117 LEU A C 1
ATOM 952 O O . LEU A 1 117 ? -5.349 -6.986 -10.551 1.00 95.38 117 LEU A O 1
ATOM 956 N N . PHE A 1 118 ? -5.981 -6.254 -8.520 1.00 92.75 118 PHE A N 1
ATOM 957 C CA . PHE A 1 118 ? -4.812 -5.401 -8.309 1.00 92.75 118 PHE A CA 1
ATOM 958 C C . PHE A 1 118 ? -3.503 -6.201 -8.376 1.00 92.75 118 PHE A C 1
ATOM 960 O O . PHE A 1 118 ? -2.550 -5.786 -9.035 1.00 92.75 118 PHE A O 1
ATOM 967 N N . SER A 1 119 ? -3.474 -7.383 -7.759 1.00 92.94 119 SER A N 1
ATOM 968 C CA . SER A 1 119 ? -2.308 -8.263 -7.771 1.00 92.94 119 SER A CA 1
ATOM 969 C C . SER A 1 119 ? -1.977 -8.779 -9.172 1.00 92.94 119 SER A C 1
ATOM 971 O O . SER A 1 119 ? -0.802 -8.789 -9.532 1.00 92.94 119 SER A O 1
ATOM 973 N N . VAL A 1 120 ? -2.973 -9.157 -9.981 1.00 94.38 120 VAL A N 1
ATOM 974 C CA . VAL A 1 120 ? -2.750 -9.600 -11.370 1.00 94.38 120 VAL A CA 1
ATOM 975 C C . VAL A 1 120 ? -2.202 -8.461 -12.227 1.00 94.38 120 VAL A C 1
ATOM 977 O O . VAL A 1 120 ? -1.237 -8.665 -12.959 1.00 94.38 120 VAL A O 1
ATOM 980 N N . VAL A 1 121 ? -2.767 -7.256 -12.114 1.00 91.94 121 VAL A N 1
ATOM 981 C CA . VAL A 1 121 ? -2.285 -6.080 -12.860 1.00 91.94 121 VAL A CA 1
ATOM 982 C C . VAL A 1 121 ? -0.844 -5.741 -12.470 1.00 91.94 121 VAL A C 1
ATOM 984 O O . VAL A 1 121 ? 0.003 -5.560 -13.347 1.00 91.94 121 VAL A O 1
ATOM 987 N N . GLY A 1 122 ? -0.545 -5.723 -11.167 1.00 86.19 122 GLY A N 1
ATOM 988 C CA . GLY A 1 122 ? 0.813 -5.518 -10.665 1.00 86.19 122 GLY A CA 1
ATOM 989 C C . GLY A 1 122 ? 1.779 -6.594 -11.163 1.00 86.19 122 GLY A C 1
ATOM 990 O O . GLY A 1 122 ? 2.859 -6.271 -11.650 1.00 86.19 122 GLY A O 1
ATOM 991 N N . ALA A 1 123 ? 1.364 -7.864 -11.135 1.00 89.56 123 ALA A N 1
ATOM 992 C CA . ALA A 1 123 ? 2.171 -8.973 -11.628 1.00 89.56 123 ALA A CA 1
ATOM 993 C C . ALA A 1 123 ? 2.466 -8.836 -13.124 1.00 89.56 123 ALA A C 1
ATOM 995 O O . ALA A 1 123 ? 3.629 -8.895 -13.492 1.00 89.56 123 ALA A O 1
ATOM 996 N N . LEU A 1 124 ? 1.471 -8.581 -13.980 1.00 88.56 124 LEU A N 1
ATOM 997 C CA . LEU A 1 124 ? 1.686 -8.410 -15.426 1.00 88.56 124 LEU A CA 1
ATOM 998 C C . LEU A 1 124 ? 2.664 -7.271 -15.743 1.00 88.56 124 LEU A C 1
ATOM 1000 O O . LEU A 1 124 ? 3.458 -7.386 -16.675 1.00 88.56 124 LEU A O 1
ATOM 1004 N N . ARG A 1 125 ? 2.637 -6.196 -14.948 1.00 84.81 125 ARG A N 1
ATOM 1005 C CA . ARG A 1 125 ? 3.545 -5.053 -15.093 1.00 84.81 125 ARG A CA 1
ATOM 1006 C C . ARG A 1 125 ? 4.971 -5.359 -14.628 1.00 84.81 125 ARG A C 1
ATOM 1008 O O . ARG A 1 125 ? 5.911 -4.920 -15.286 1.00 84.81 125 ARG A O 1
ATOM 1015 N N . GLN A 1 126 ? 5.132 -6.078 -13.514 1.00 84.06 126 GLN A N 1
ATOM 1016 C CA . GLN A 1 126 ? 6.437 -6.432 -12.930 1.00 84.06 126 GLN A CA 1
ATOM 1017 C C . GLN A 1 126 ? 7.072 -7.672 -13.579 1.00 84.06 126 GLN A C 1
ATOM 1019 O O . GLN A 1 126 ? 8.287 -7.852 -13.526 1.00 84.06 126 GLN A O 1
ATOM 1024 N N . PHE A 1 127 ? 6.262 -8.532 -14.194 1.00 85.88 127 PHE A N 1
ATOM 1025 C CA . PHE A 1 127 ? 6.682 -9.793 -14.791 1.00 85.88 127 PHE A CA 1
ATOM 1026 C C . PHE A 1 127 ? 7.778 -9.656 -15.856 1.00 85.88 127 PHE A C 1
ATOM 1028 O O . PHE A 1 127 ? 8.768 -10.373 -15.726 1.00 85.88 127 PHE A O 1
ATOM 1035 N N . PRO A 1 128 ? 7.684 -8.771 -16.873 1.00 81.75 128 PRO A N 1
ATOM 1036 C CA . PRO A 1 128 ? 8.723 -8.672 -17.901 1.00 81.75 128 PRO A CA 1
ATOM 1037 C C . PRO A 1 128 ? 10.084 -8.260 -17.329 1.00 81.75 128 PRO A C 1
ATOM 1039 O O . PRO A 1 128 ? 11.108 -8.748 -17.798 1.00 81.75 128 PRO A O 1
ATOM 1042 N N . GLU A 1 129 ? 10.099 -7.440 -16.275 1.00 79.62 129 GLU A N 1
ATOM 1043 C CA . GLU A 1 129 ? 11.332 -7.044 -15.587 1.00 79.62 129 GLU A CA 1
ATOM 1044 C C . GLU A 1 129 ? 11.986 -8.213 -14.875 1.00 79.62 129 GLU A C 1
ATOM 1046 O O . GLU A 1 129 ? 13.155 -8.525 -15.100 1.00 79.62 129 GLU A O 1
ATOM 1051 N N . VAL A 1 130 ? 11.215 -8.880 -14.017 1.00 82.44 130 VAL A N 1
ATOM 1052 C CA . VAL A 1 130 ? 11.723 -9.990 -13.212 1.00 82.44 130 VAL A CA 1
ATOM 1053 C C . VAL A 1 130 ? 12.136 -11.139 -14.124 1.00 82.44 130 VAL A C 1
ATOM 1055 O O . VAL A 1 130 ? 13.211 -11.703 -13.952 1.00 82.44 130 VAL A O 1
ATOM 1058 N N . PHE A 1 131 ? 11.334 -11.447 -15.143 1.00 84.25 131 PHE A N 1
ATOM 1059 C CA . PHE A 1 131 ? 11.659 -12.473 -16.124 1.00 84.25 131 PHE A CA 1
ATOM 1060 C C . PHE A 1 131 ? 12.920 -12.096 -16.917 1.00 84.25 131 PHE A C 1
ATOM 1062 O O . PHE A 1 131 ? 13.860 -12.881 -16.964 1.00 84.25 131 PHE A O 1
ATOM 1069 N N . GLY A 1 132 ? 13.022 -10.875 -17.450 1.00 80.44 132 GLY A N 1
ATOM 1070 C CA . GLY A 1 132 ? 14.225 -10.422 -18.157 1.00 80.44 132 GLY A CA 1
ATOM 1071 C C . GLY A 1 132 ? 15.500 -10.530 -17.311 1.00 80.44 132 GLY A C 1
ATOM 1072 O O . GLY A 1 132 ? 16.535 -10.984 -17.795 1.00 80.44 132 GLY A O 1
ATOM 1073 N N . ILE A 1 133 ? 15.430 -10.191 -16.021 1.00 78.69 133 ILE A N 1
ATOM 1074 C CA . ILE A 1 133 ? 16.568 -10.309 -15.096 1.00 78.69 133 ILE A CA 1
ATOM 1075 C C . ILE A 1 133 ? 16.905 -11.775 -14.800 1.00 78.69 133 ILE A C 1
ATOM 1077 O O . ILE A 1 133 ? 18.082 -12.138 -14.804 1.00 78.69 133 ILE A O 1
ATOM 1081 N N . VAL A 1 134 ? 15.901 -12.623 -14.557 1.00 82.25 134 VAL A N 1
ATOM 1082 C CA . VAL A 1 134 ? 16.109 -14.044 -14.240 1.00 82.25 134 VAL A CA 1
ATOM 1083 C C . VAL A 1 134 ? 16.757 -14.788 -15.405 1.00 82.25 134 VAL A C 1
ATOM 1085 O O . VAL A 1 134 ? 17.638 -15.612 -15.169 1.00 82.25 134 VAL A O 1
ATOM 1088 N N . PHE A 1 135 ? 16.359 -14.503 -16.645 1.00 81.00 135 PHE A N 1
ATOM 1089 C CA . PHE A 1 135 ? 16.913 -15.187 -17.815 1.00 81.00 135 PHE A CA 1
ATOM 1090 C C . PHE A 1 135 ? 18.303 -14.670 -18.200 1.00 81.00 135 PHE A C 1
ATOM 1092 O O . PHE A 1 135 ? 19.152 -15.478 -18.572 1.00 81.00 135 PHE A O 1
ATOM 1099 N N . ASP A 1 136 ? 18.573 -13.370 -18.044 1.00 78.25 136 ASP A N 1
ATOM 1100 C CA . ASP A 1 136 ? 19.883 -12.803 -18.394 1.00 78.25 136 ASP A CA 1
ATOM 1101 C C . ASP A 1 136 ? 20.937 -12.999 -17.290 1.00 78.25 136 ASP A C 1
ATOM 1103 O O . ASP A 1 136 ? 22.110 -13.226 -17.585 1.00 78.25 136 ASP A O 1
ATOM 1107 N N . LYS A 1 137 ? 20.552 -12.881 -16.010 1.00 75.38 137 LYS A N 1
ATOM 1108 C CA . LYS A 1 137 ? 21.482 -12.838 -14.861 1.00 75.38 137 LYS A CA 1
ATOM 1109 C C . LYS A 1 137 ? 21.261 -13.949 -13.829 1.00 75.38 137 LYS A C 1
ATOM 1111 O O . LYS A 1 137 ? 22.023 -14.048 -12.866 1.00 75.38 137 LYS A O 1
ATOM 1116 N N . GLY A 1 138 ? 20.244 -14.791 -14.012 1.00 76.00 138 GLY A N 1
ATOM 1117 C CA . GLY A 1 138 ? 19.863 -15.827 -13.055 1.00 76.00 138 GLY A CA 1
ATOM 1118 C C . GLY A 1 138 ? 19.053 -15.297 -11.865 1.00 76.00 138 GLY A C 1
ATOM 1119 O O . GLY A 1 138 ? 18.947 -14.096 -11.619 1.00 76.00 138 GLY A O 1
ATOM 1120 N N . VAL A 1 139 ? 18.489 -16.217 -11.076 1.00 74.12 139 VAL A N 1
ATOM 1121 C CA . VAL A 1 139 ? 17.625 -15.902 -9.917 1.00 74.12 139 VAL A CA 1
ATOM 1122 C C . VAL A 1 139 ? 18.339 -15.144 -8.791 1.00 74.12 139 VAL A C 1
ATOM 1124 O O . VAL A 1 139 ? 17.697 -14.415 -8.038 1.00 74.12 139 VAL A O 1
ATOM 1127 N N . TYR A 1 140 ? 19.666 -15.266 -8.697 1.00 73.06 140 TYR A N 1
ATOM 1128 C CA . TYR A 1 140 ? 20.471 -14.581 -7.682 1.00 73.06 140 TYR A CA 1
ATOM 1129 C C . TYR A 1 140 ? 20.444 -13.055 -7.850 1.00 73.06 140 TYR A C 1
ATOM 1131 O O . TYR A 1 140 ? 20.411 -12.332 -6.860 1.00 73.06 140 TYR A O 1
ATOM 1139 N N . ALA A 1 141 ? 20.335 -12.559 -9.086 1.00 66.56 141 ALA A N 1
ATOM 1140 C CA . ALA A 1 141 ? 20.261 -11.126 -9.364 1.00 66.56 141 ALA A CA 1
ATOM 1141 C C . ALA A 1 141 ? 18.944 -10.468 -8.906 1.00 66.56 141 ALA A C 1
ATOM 1143 O O . ALA A 1 141 ? 18.888 -9.247 -8.794 1.00 66.56 141 ALA A O 1
ATOM 1144 N N . CYS A 1 142 ? 17.889 -11.249 -8.636 1.00 62.69 142 CYS A N 1
ATOM 1145 C CA . CYS A 1 142 ? 16.615 -10.723 -8.130 1.00 62.69 142 CYS A CA 1
ATOM 1146 C C . CYS A 1 142 ? 16.611 -10.497 -6.611 1.00 62.69 142 CYS A C 1
ATOM 1148 O O . CYS A 1 142 ? 15.832 -9.683 -6.125 1.00 62.69 142 CYS A O 1
ATOM 1150 N N . GLY A 1 143 ? 17.436 -11.236 -5.859 1.00 66.38 143 GLY A N 1
ATOM 1151 C CA . GLY A 1 143 ? 17.469 -11.179 -4.392 1.00 66.38 143 GLY A CA 1
ATOM 1152 C C . GLY A 1 143 ? 18.628 -10.359 -3.831 1.00 66.38 143 GLY A C 1
ATOM 1153 O O . GLY A 1 143 ? 18.503 -9.761 -2.764 1.00 66.38 143 GLY A O 1
ATOM 1154 N N . CYS A 1 144 ? 19.743 -10.311 -4.554 1.00 58.16 144 CYS A N 1
ATOM 1155 C CA . CYS A 1 144 ? 20.933 -9.572 -4.171 1.00 58.16 144 CYS A CA 1
ATOM 1156 C C . CYS A 1 144 ? 21.455 -8.809 -5.392 1.00 58.16 144 CYS A C 1
ATOM 1158 O O . CYS A 1 144 ? 22.168 -9.357 -6.231 1.00 58.16 144 CYS A O 1
ATOM 1160 N N . LEU A 1 145 ? 21.105 -7.523 -5.491 1.00 44.94 145 LEU A N 1
ATOM 1161 C CA . LEU A 1 145 ? 21.976 -6.593 -6.205 1.00 44.94 145 LEU A CA 1
ATOM 1162 C C . LEU A 1 145 ? 23.322 -6.557 -5.447 1.00 44.94 145 LEU A C 1
ATOM 1164 O O . LEU A 1 145 ? 23.283 -6.428 -4.220 1.00 44.94 145 LEU A O 1
ATOM 1168 N N . PRO A 1 146 ? 24.484 -6.697 -6.111 1.00 48.47 146 PRO A N 1
ATOM 1169 C CA . PRO A 1 146 ? 25.746 -6.231 -5.542 1.00 48.47 146 PRO A CA 1
ATOM 1170 C C . PRO A 1 146 ? 25.755 -4.704 -5.387 1.00 48.47 146 PRO A C 1
ATOM 1172 O O . PRO A 1 146 ? 25.093 -4.019 -6.204 1.00 48.47 146 PRO A O 1
#

Solvent-accessible surface area (backbone atoms only — not comparable to full-atom values): 9091 Å² total; per-residue (Å²): 132,90,85,84,84,79,91,74,88,84,80,87,66,58,65,64,54,52,53,55,48,52,52,50,52,49,54,52,49,53,54,50,53,55,54,50,55,68,67,69,71,77,76,72,89,66,74,81,73,74,57,91,69,52,84,78,54,83,86,67,73,64,61,65,72,57,52,54,54,50,50,64,73,42,47,64,57,53,55,50,50,52,51,49,50,54,51,48,51,54,53,50,54,61,66,47,70,88,50,82,84,78,85,54,64,67,64,50,51,54,48,52,50,52,52,49,53,52,49,51,55,52,44,65,70,49,41,52,51,54,50,54,44,34,73,76,6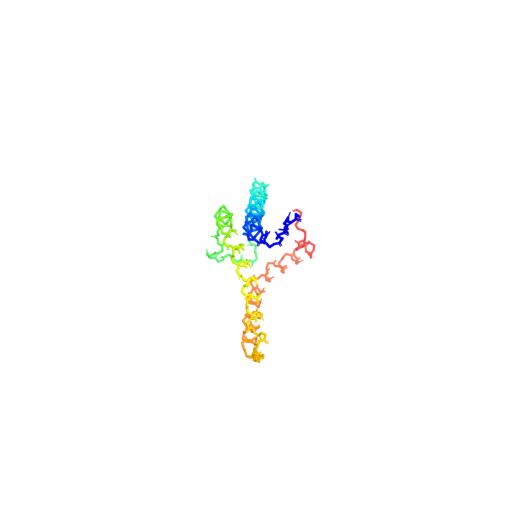3,33,69,62,53,78,80,49,76,131

Secondary structure (DSSP, 8-state):
----------SSSHHHHHHHHHHHHHHHHHHHHHHHHHHHSSS--------SSSPPPTTT---HHHHHHHHHHHHHHHHHHHHHHHHHHHHHHHHGGGSPPP--HHHHHHHHHHHHHHHHHHHHHHHHHHHHHHHHH-THHHH---

Organism: NCBI:txid39272

Sequence (146 aa):
MRLPLKLGNKLHGTGHILTWSLQNLFYTCFRSVTKMANTTVTSVNYPFVVSKYTTAFDFEVIDLPYIVKTMDDLTPWILALCLVYIASIFALQHWMKDRAAYDLRKPLIIWNFGLALFSVVGALRQFPEVFGIVFDKGVYACGCLP

InterPro domains:
  IPR002076 ELO family [PF01151] (77-144)
  IPR002076 ELO family [PTHR11157] (71-144)

pLDDT: mean 70.93, std 17.43, range [36.56, 95.38]

Mean predicted aligned error: 15.72 Å

Foldseek 3Di:
DDDDDDPPDDPPPVVVVVVVVVVVVVVVVLVVVLVVLVVPLPDDPDPPPCFPQDHDDPVNPDDPVVVSVVCSVCVVVVVVVVVVVVVVVVVVVVVCPVDDDDPCVVVVVVVVVVVVVVVVVVCVVCVRRQVVCCVPPNPVCVVDDD